Protein AF-A0A7C2V4A5-F1 (afdb_monomer_lite)

Sequence (110 aa):
MSVPMNAADAIKLSIKILQDISNDIHVPKNIRRAVLDAIEYLQDTSVSPGVRAANALSILDEISQDPNMPTRTRVQFWNVASMLEKVKDRCLLFFYVNGGVFLSRRQVVK

Secondary structure (DSSP, 8-state):
------HHHHHHHHHHHHHHHHH-TTS-HHHHHHHHHHHHHHH-TTS-HHHHHHHHHHHHHHHHT-TT--HHHHHHHHHHHHHHHHHHHHHHHHHHHTT-----S--S--

pLDDT: mean 78.91, std 18.64, range [28.72, 94.19]

Radius of gyration: 14.52 Å; chains: 1; bounding box: 32×33×40 Å

Structure (mmCIF, N/CA/C/O backbone):
data_AF-A0A7C2V4A5-F1
#
_entry.id   AF-A0A7C2V4A5-F1
#
loop_
_atom_site.group_PDB
_atom_site.id
_atom_site.type_symbol
_atom_site.label_atom_id
_atom_site.label_alt_id
_atom_site.label_comp_id
_atom_site.label_asym_id
_atom_site.label_entity_id
_atom_site.label_seq_id
_atom_site.pdbx_PDB_ins_code
_atom_site.Cartn_x
_atom_site.Cartn_y
_atom_site.Cartn_z
_atom_site.occupancy
_atom_site.B_iso_or_equiv
_atom_site.auth_seq_id
_atom_site.auth_comp_id
_atom_site.auth_asym_id
_atom_site.auth_atom_id
_atom_site.pdbx_PDB_model_num
ATOM 1 N N . MET A 1 1 ? 9.576 15.785 18.276 1.00 38.03 1 MET A N 1
ATOM 2 C CA . MET A 1 1 ? 8.155 15.748 18.679 1.00 38.03 1 MET A CA 1
ATOM 3 C C . MET A 1 1 ? 7.532 14.470 18.116 1.00 38.03 1 MET A C 1
ATOM 5 O O . MET A 1 1 ? 7.089 14.463 16.977 1.00 38.03 1 MET A O 1
ATOM 9 N N . SER A 1 2 ? 7.586 13.349 18.838 1.00 40.31 2 SER A N 1
ATOM 10 C CA . SER A 1 2 ? 6.892 12.119 18.430 1.00 40.31 2 SER A CA 1
ATOM 11 C C . SER A 1 2 ? 5.422 12.260 18.810 1.00 40.31 2 SER A C 1
ATOM 13 O O . SER A 1 2 ? 5.025 11.912 19.920 1.00 40.31 2 SER A O 1
ATOM 15 N N . VAL A 1 3 ? 4.627 12.856 17.921 1.00 54.59 3 VAL A N 1
ATOM 16 C CA . VAL A 1 3 ? 3.171 12.859 18.087 1.00 54.59 3 VAL A CA 1
ATOM 17 C C . VAL A 1 3 ? 2.726 11.393 18.086 1.00 54.59 3 VAL A C 1
ATOM 19 O O . VAL A 1 3 ? 3.112 10.664 17.165 1.00 54.59 3 VAL A O 1
ATOM 22 N N . PRO A 1 4 ? 1.973 10.916 19.094 1.00 55.03 4 PRO A N 1
ATOM 23 C CA . PRO A 1 4 ? 1.422 9.572 19.050 1.00 55.03 4 PRO A CA 1
ATOM 24 C C . PRO A 1 4 ? 0.482 9.508 17.846 1.00 55.03 4 PRO A C 1
ATOM 26 O O . PRO A 1 4 ? -0.591 10.104 17.854 1.00 55.03 4 PRO A O 1
ATOM 29 N N . MET A 1 5 ? 0.916 8.841 16.774 1.00 59.34 5 MET A N 1
ATOM 30 C CA . MET A 1 5 ? 0.103 8.702 15.570 1.00 59.34 5 MET A CA 1
ATOM 31 C C . MET A 1 5 ? -1.150 7.918 15.932 1.00 59.34 5 MET A C 1
ATOM 33 O O . MET A 1 5 ? -1.095 6.709 16.213 1.00 59.34 5 MET A O 1
ATOM 37 N N . ASN A 1 6 ? -2.272 8.628 15.930 1.00 76.12 6 ASN A N 1
ATOM 38 C CA . ASN A 1 6 ? -3.575 8.032 16.104 1.00 76.12 6 ASN A CA 1
ATOM 39 C C . ASN A 1 6 ? -3.867 7.125 14.898 1.00 76.12 6 ASN A C 1
ATOM 41 O O . ASN A 1 6 ? -3.337 7.342 13.805 1.00 76.12 6 ASN A O 1
ATOM 45 N N . ALA A 1 7 ? -4.682 6.085 15.077 1.00 77.38 7 ALA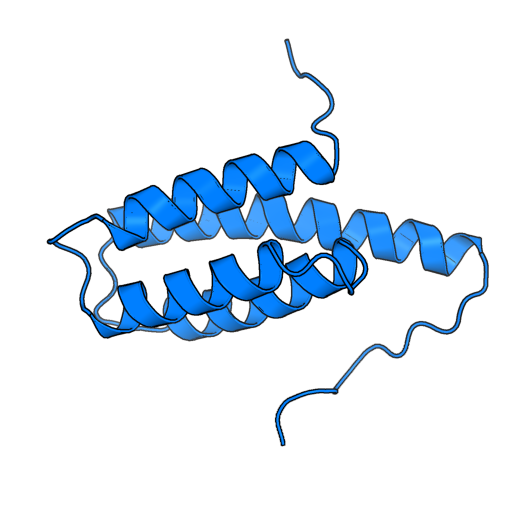 A N 1
ATOM 46 C CA . ALA A 1 7 ? -4.911 5.094 14.018 1.00 77.38 7 ALA A CA 1
ATOM 47 C C . ALA A 1 7 ? -5.439 5.733 12.717 1.00 77.38 7 ALA A C 1
ATOM 49 O O . ALA A 1 7 ? -4.985 5.396 11.626 1.00 77.38 7 ALA A O 1
ATOM 50 N N . ALA A 1 8 ? -6.334 6.716 12.845 1.00 83.38 8 ALA A N 1
ATOM 51 C CA . ALA A 1 8 ? -6.879 7.464 11.716 1.00 83.38 8 ALA A CA 1
ATOM 52 C C . ALA A 1 8 ? -5.818 8.300 10.979 1.00 83.38 8 ALA A C 1
ATOM 54 O O . ALA A 1 8 ? -5.853 8.398 9.754 1.00 83.38 8 ALA A O 1
ATOM 55 N N . ASP A 1 9 ? -4.863 8.884 11.703 1.00 88.38 9 ASP A N 1
ATOM 56 C CA . ASP A 1 9 ? -3.811 9.709 11.102 1.00 88.38 9 ASP A CA 1
ATOM 57 C C . ASP A 1 9 ? -2.788 8.847 10.366 1.00 88.38 9 ASP A C 1
ATOM 59 O O . ASP A 1 9 ? -2.347 9.209 9.276 1.00 88.38 9 ASP A O 1
ATOM 63 N N . ALA A 1 10 ? -2.472 7.669 10.914 1.00 87.25 10 ALA A N 1
ATOM 64 C CA . ALA A 1 10 ? -1.641 6.682 10.235 1.00 87.25 10 ALA A CA 1
ATOM 65 C C . ALA A 1 10 ? -2.271 6.242 8.904 1.00 87.25 10 ALA A C 1
ATOM 67 O O . ALA A 1 10 ? -1.592 6.288 7.884 1.00 87.25 10 ALA A O 1
ATOM 68 N N . ILE A 1 11 ? -3.572 5.923 8.887 1.00 90.00 11 ILE A N 1
ATOM 69 C CA . ILE A 1 11 ? -4.289 5.553 7.654 1.00 90.00 11 ILE A CA 1
ATOM 70 C C . ILE A 1 11 ? -4.256 6.695 6.630 1.00 90.00 11 ILE A C 1
ATOM 72 O O . ILE A 1 11 ? -3.933 6.468 5.467 1.00 90.00 11 ILE A O 1
ATOM 76 N N . LYS A 1 12 ? -4.541 7.935 7.046 1.00 91.25 12 LYS A N 1
ATOM 77 C CA . LYS A 1 12 ? -4.507 9.099 6.142 1.00 91.25 12 LYS A CA 1
ATOM 78 C C . LYS A 1 12 ? -3.128 9.304 5.517 1.00 91.25 12 LYS A C 1
ATOM 80 O O . LYS A 1 12 ? -3.034 9.630 4.338 1.00 91.25 12 LYS A O 1
ATOM 85 N N . LEU A 1 13 ? -2.063 9.136 6.298 1.00 91.94 13 LEU A N 1
ATOM 86 C CA . LEU A 1 13 ? -0.694 9.262 5.803 1.00 91.94 13 LEU A CA 1
ATOM 87 C C . LEU A 1 13 ? -0.330 8.119 4.853 1.00 91.94 13 LEU A C 1
ATOM 89 O O . LEU A 1 13 ? 0.242 8.384 3.800 1.00 91.94 13 LEU A O 1
ATOM 93 N N . SER A 1 14 ? -0.727 6.886 5.172 1.00 92.44 14 SER A N 1
ATOM 94 C CA . SER A 1 14 ? -0.579 5.740 4.271 1.00 92.44 14 SER A CA 1
ATOM 95 C C . SER A 1 14 ? -1.272 5.988 2.930 1.00 92.44 14 SER A C 1
ATOM 97 O O . SER A 1 14 ? -0.650 5.792 1.892 1.00 92.44 14 SER A O 1
ATOM 99 N N . ILE A 1 15 ? -2.509 6.502 2.932 1.00 93.69 15 ILE A N 1
ATOM 100 C CA . ILE A 1 15 ? -3.240 6.848 1.702 1.00 93.69 15 ILE A CA 1
ATOM 101 C C . ILE A 1 15 ? -2.467 7.879 0.873 1.00 93.69 15 ILE A C 1
ATOM 103 O O . ILE A 1 15 ? -2.333 7.691 -0.330 1.00 93.69 15 ILE A O 1
ATOM 107 N N . LYS A 1 16 ? -1.919 8.933 1.491 1.00 93.88 16 LYS A N 1
ATOM 108 C CA . LYS A 1 16 ? -1.130 9.944 0.763 1.00 93.88 16 LYS A CA 1
ATOM 109 C C . LYS A 1 16 ? 0.101 9.339 0.086 1.00 93.88 16 LYS A C 1
ATOM 111 O O . LYS A 1 16 ? 0.328 9.587 -1.090 1.00 93.88 16 LYS A O 1
ATOM 116 N N . ILE A 1 17 ? 0.853 8.501 0.801 1.00 92.94 17 ILE A N 1
ATOM 117 C CA . ILE A 1 17 ? 2.045 7.843 0.241 1.00 92.94 17 ILE A CA 1
ATOM 118 C C . ILE A 1 17 ? 1.652 6.918 -0.921 1.00 92.94 17 ILE A C 1
ATOM 120 O O . ILE A 1 17 ? 2.306 6.909 -1.960 1.00 92.94 17 ILE A O 1
ATOM 124 N N . LEU A 1 18 ? 0.567 6.155 -0.770 1.00 92.81 18 LEU A N 1
ATOM 125 C CA . LEU A 1 18 ? 0.048 5.285 -1.827 1.00 92.81 18 LEU A CA 1
ATOM 126 C C . LEU A 1 18 ? -0.441 6.090 -3.045 1.00 92.81 18 LEU A C 1
ATOM 128 O O . LEU A 1 18 ? -0.194 5.697 -4.183 1.00 92.81 18 LEU A O 1
ATOM 132 N N . GLN A 1 19 ? -1.067 7.249 -2.834 1.00 94.19 19 GLN A N 1
ATOM 133 C CA . GLN A 1 19 ? -1.463 8.154 -3.916 1.00 94.19 19 GLN A CA 1
ATOM 134 C C . GLN A 1 19 ? -0.247 8.667 -4.694 1.00 94.19 19 GLN A C 1
ATOM 136 O O . GLN A 1 19 ? -0.269 8.649 -5.925 1.00 94.19 19 GLN A O 1
ATOM 141 N N . ASP A 1 20 ? 0.836 9.036 -4.008 1.00 92.69 20 ASP A N 1
ATOM 142 C CA . ASP A 1 20 ? 2.080 9.458 -4.662 1.00 92.69 20 ASP A CA 1
ATOM 143 C C . ASP A 1 20 ? 2.653 8.345 -5.556 1.00 92.69 20 ASP A C 1
ATOM 145 O O . ASP A 1 20 ? 3.072 8.608 -6.683 1.00 92.69 20 ASP A O 1
ATOM 149 N N . ILE A 1 21 ? 2.597 7.087 -5.102 1.00 91.31 21 ILE A N 1
ATOM 150 C CA . ILE A 1 21 ? 3.010 5.914 -5.893 1.00 91.31 21 ILE A CA 1
ATOM 151 C C . ILE A 1 21 ? 2.106 5.714 -7.111 1.00 91.31 21 ILE A C 1
ATOM 153 O O . ILE A 1 21 ? 2.591 5.397 -8.197 1.00 91.31 21 ILE A O 1
ATOM 157 N N . SER A 1 22 ? 0.794 5.895 -6.949 1.00 91.75 22 SER A N 1
ATOM 158 C CA . SER A 1 22 ? -0.172 5.731 -8.040 1.00 91.75 22 SER A CA 1
ATOM 159 C C . SER A 1 22 ? 0.026 6.758 -9.165 1.00 91.75 22 SER A C 1
ATOM 161 O O . SER A 1 22 ? -0.217 6.453 -10.335 1.00 91.75 22 SER A O 1
ATOM 163 N N . ASN A 1 23 ? 0.533 7.946 -8.822 1.00 92.12 23 ASN A N 1
ATOM 164 C CA . ASN A 1 23 ? 0.793 9.040 -9.754 1.00 92.12 23 ASN A CA 1
ATOM 165 C C . ASN A 1 23 ? 2.162 8.939 -10.447 1.00 92.12 23 ASN A C 1
ATOM 167 O O . ASN A 1 23 ? 2.395 9.621 -11.445 1.00 92.12 23 ASN A O 1
ATOM 171 N N . ASP A 1 24 ? 3.069 8.096 -9.949 1.00 90.12 24 ASP A N 1
ATOM 172 C CA . ASP A 1 24 ? 4.413 7.954 -10.504 1.00 90.12 24 ASP A CA 1
ATOM 173 C C . ASP A 1 24 ? 4.380 7.199 -11.849 1.00 90.12 24 ASP A C 1
ATOM 175 O O . ASP A 1 24 ? 3.958 6.042 -11.949 1.00 90.12 24 ASP A O 1
ATOM 179 N N . ILE A 1 25 ? 4.840 7.863 -12.915 1.00 89.44 25 ILE A N 1
ATOM 180 C CA . ILE A 1 25 ? 4.868 7.314 -14.278 1.00 89.44 25 ILE A CA 1
ATOM 181 C C . ILE A 1 25 ? 5.878 6.173 -14.442 1.00 89.44 25 ILE A C 1
ATOM 183 O O . ILE A 1 25 ? 5.724 5.354 -15.348 1.00 89.44 25 ILE A O 1
ATOM 187 N N . HIS A 1 26 ? 6.892 6.103 -13.574 1.00 89.06 26 HIS A N 1
ATOM 188 C CA . HIS A 1 26 ? 7.923 5.066 -13.614 1.00 89.06 26 HIS A CA 1
ATOM 189 C C . HIS A 1 26 ? 7.457 3.752 -12.979 1.00 89.06 26 HIS A C 1
ATOM 191 O O . HIS A 1 26 ? 8.142 2.734 -13.088 1.00 89.06 26 HIS A O 1
ATOM 197 N N . VAL A 1 27 ? 6.287 3.750 -12.333 1.00 89.31 27 VAL A N 1
ATOM 198 C CA . VAL A 1 27 ? 5.706 2.557 -11.723 1.00 89.31 27 VAL A CA 1
ATOM 199 C C . VAL A 1 27 ? 4.838 1.817 -12.755 1.00 89.31 27 VAL A C 1
ATOM 201 O O . VAL A 1 27 ? 3.941 2.409 -13.377 1.00 89.31 27 VAL A O 1
ATOM 204 N N . PRO A 1 28 ? 5.056 0.504 -12.961 1.00 91.50 28 PRO A N 1
ATOM 205 C CA . PRO A 1 28 ? 4.277 -0.273 -13.916 1.00 91.50 28 PRO A CA 1
ATOM 206 C C . PRO A 1 28 ? 2.788 -0.285 -13.548 1.00 91.50 28 PRO A C 1
ATOM 208 O O . PRO A 1 28 ? 2.398 -0.216 -12.381 1.00 91.50 28 PRO A O 1
ATOM 211 N N . LYS A 1 29 ? 1.932 -0.390 -14.570 1.00 90.06 29 LYS A N 1
ATO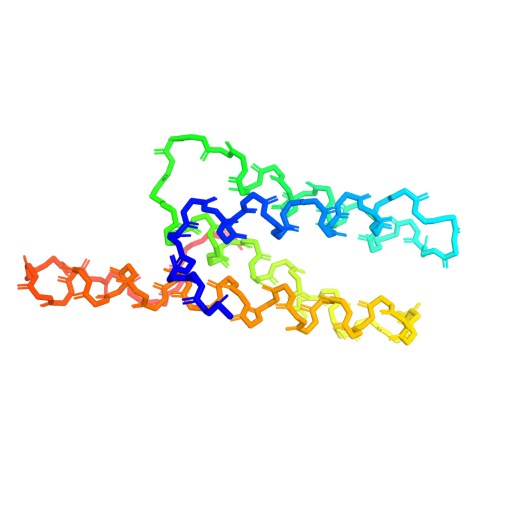M 212 C CA . LYS A 1 29 ? 0.470 -0.272 -14.434 1.00 90.06 29 LYS A CA 1
ATOM 213 C C . LYS A 1 29 ? -0.134 -1.284 -13.450 1.00 90.06 29 LYS A C 1
ATOM 215 O O . LYS A 1 29 ? -1.121 -0.961 -12.799 1.00 90.06 29 LYS A O 1
ATOM 220 N N . ASN A 1 30 ? 0.459 -2.472 -13.337 1.00 90.38 30 ASN A N 1
ATOM 221 C CA . ASN A 1 30 ? -0.003 -3.525 -12.429 1.00 90.38 30 ASN A CA 1
ATOM 222 C C . ASN A 1 30 ? 0.075 -3.067 -10.967 1.00 90.38 30 ASN A C 1
ATOM 224 O O . ASN A 1 30 ? -0.926 -3.112 -10.261 1.00 90.38 30 ASN A O 1
ATOM 228 N N . ILE A 1 31 ? 1.226 -2.516 -10.568 1.00 91.12 31 ILE A N 1
ATOM 229 C CA . ILE A 1 31 ? 1.449 -1.995 -9.215 1.00 91.12 31 ILE A CA 1
ATOM 230 C C . ILE A 1 31 ? 0.525 -0.803 -8.955 1.00 91.12 31 ILE A C 1
ATOM 232 O O . ILE A 1 31 ? -0.125 -0.746 -7.918 1.00 91.12 31 ILE A O 1
ATOM 236 N N . ARG A 1 32 ? 0.395 0.125 -9.914 1.00 92.12 32 ARG A N 1
ATOM 237 C CA . ARG A 1 32 ? -0.499 1.286 -9.754 1.00 92.12 32 ARG A CA 1
ATOM 238 C C . ARG A 1 32 ? -1.961 0.892 -9.538 1.00 92.12 32 ARG A C 1
ATOM 240 O O . ARG A 1 32 ? -2.625 1.519 -8.725 1.00 92.12 32 ARG A O 1
ATOM 247 N N . ARG A 1 33 ? -2.454 -0.137 -10.236 1.00 92.62 33 ARG A N 1
ATOM 248 C CA . ARG A 1 33 ? -3.823 -0.651 -10.054 1.00 92.62 33 ARG A CA 1
ATOM 249 C C . ARG A 1 33 ? -4.031 -1.225 -8.657 1.00 92.62 33 ARG A C 1
ATOM 251 O O . ARG A 1 33 ? -4.906 -0.755 -7.952 1.00 92.62 33 ARG A O 1
ATOM 258 N N . ALA A 1 34 ? -3.163 -2.136 -8.232 1.00 91.94 34 ALA A N 1
ATOM 259 C CA . ALA A 1 34 ? -3.252 -2.734 -6.903 1.00 91.94 34 ALA A CA 1
ATOM 260 C C . ALA A 1 34 ? -3.150 -1.694 -5.772 1.00 91.94 34 ALA A C 1
ATOM 262 O O . ALA A 1 34 ? -3.811 -1.806 -4.745 1.00 91.94 34 ALA A O 1
ATOM 263 N N . VAL A 1 35 ? -2.346 -0.644 -5.964 1.00 93.38 35 VAL A N 1
ATOM 264 C CA . VAL A 1 35 ? -2.256 0.474 -5.017 1.00 93.38 35 VAL A CA 1
ATOM 265 C C . VAL A 1 35 ? -3.568 1.255 -4.924 1.00 93.38 35 VAL A C 1
ATOM 267 O O . VAL A 1 35 ? -3.955 1.640 -3.823 1.00 93.38 35 VAL A O 1
ATOM 270 N N . LEU A 1 36 ? -4.256 1.484 -6.045 1.00 93.69 36 LEU A N 1
ATOM 271 C CA . LEU A 1 36 ? -5.578 2.115 -6.041 1.00 93.69 36 LEU A CA 1
ATOM 272 C C . LEU A 1 36 ? -6.601 1.238 -5.315 1.00 93.69 36 LEU A C 1
ATOM 274 O O . LEU A 1 36 ? -7.300 1.748 -4.444 1.00 93.69 36 LEU A O 1
ATOM 278 N N . ASP A 1 37 ? -6.599 -0.069 -5.578 1.00 93.25 37 ASP A N 1
ATOM 279 C CA . ASP A 1 37 ? -7.470 -1.023 -4.884 1.00 93.25 37 ASP A CA 1
ATOM 280 C C . ASP A 1 37 ? -7.214 -0.973 -3.364 1.00 93.25 37 ASP A C 1
ATOM 282 O O . ASP A 1 37 ? -8.140 -0.847 -2.564 1.00 93.25 37 ASP A O 1
ATOM 286 N N . ALA A 1 38 ? -5.944 -0.965 -2.939 1.00 93.06 38 ALA A N 1
ATOM 287 C CA . ALA A 1 38 ? -5.573 -0.827 -1.530 1.00 93.06 38 ALA A CA 1
ATOM 288 C C . ALA A 1 38 ? -6.060 0.499 -0.910 1.00 93.06 38 ALA A C 1
ATOM 290 O O . ALA A 1 38 ? -6.471 0.519 0.253 1.00 93.06 38 ALA A O 1
ATOM 291 N N . ILE A 1 39 ? -6.040 1.606 -1.663 1.00 93.75 39 ILE A N 1
ATOM 292 C CA . ILE A 1 39 ? -6.580 2.896 -1.209 1.00 93.75 39 ILE A CA 1
ATOM 293 C C . ILE A 1 39 ? -8.097 2.809 -0.998 1.00 93.75 39 ILE A C 1
ATOM 295 O O . ILE A 1 39 ? -8.580 3.324 0.012 1.00 93.75 39 ILE A O 1
ATOM 299 N N . GLU A 1 40 ? -8.837 2.146 -1.889 1.00 92.94 40 GLU A N 1
ATOM 300 C CA . GLU A 1 40 ? -10.288 1.962 -1.745 1.00 92.94 40 GLU A CA 1
ATOM 301 C C . GLU A 1 40 ? -10.631 1.209 -0.451 1.00 92.94 40 GLU A C 1
ATOM 303 O O . GLU A 1 40 ? -11.457 1.682 0.335 1.00 92.94 40 GLU A O 1
ATOM 308 N N . TYR A 1 41 ? -9.916 0.119 -0.139 1.00 90.44 41 TYR A N 1
ATOM 309 C CA . TYR A 1 41 ? -10.101 -0.608 1.126 1.00 90.44 41 TYR A CA 1
ATOM 310 C C . TYR A 1 41 ? -9.790 0.237 2.368 1.00 90.44 41 TYR A C 1
ATOM 312 O O . TYR A 1 41 ? -10.429 0.073 3.409 1.00 90.44 41 TYR A O 1
ATOM 320 N N . LEU A 1 42 ? -8.817 1.151 2.290 1.00 89.44 42 LEU A N 1
ATOM 321 C CA . LEU A 1 42 ? -8.497 2.059 3.397 1.00 89.44 42 LEU A CA 1
ATOM 322 C C . LEU A 1 42 ? -9.551 3.163 3.578 1.00 89.44 42 LEU A C 1
ATOM 324 O O . LEU A 1 42 ? -9.757 3.634 4.703 1.00 89.44 42 LEU A O 1
ATOM 328 N N . GLN A 1 43 ? -10.212 3.578 2.495 1.00 90.44 43 GLN A N 1
ATOM 329 C CA . GLN A 1 43 ? -11.236 4.624 2.498 1.00 90.44 43 GLN A CA 1
ATOM 330 C C . GLN A 1 43 ? -12.624 4.119 2.893 1.00 90.44 43 GLN A C 1
ATOM 332 O O . GLN A 1 43 ? -13.428 4.919 3.378 1.00 90.44 43 GLN A O 1
ATOM 337 N N . ASP A 1 44 ? -12.900 2.823 2.742 1.00 88.06 44 ASP A N 1
ATOM 338 C CA . ASP A 1 44 ? -14.198 2.238 3.071 1.00 88.06 44 ASP A CA 1
ATOM 339 C C . ASP A 1 44 ? -14.574 2.501 4.534 1.00 88.06 44 ASP A C 1
ATOM 341 O O . ASP A 1 44 ? -13.966 1.961 5.452 1.00 88.06 44 ASP A O 1
ATOM 345 N N . THR A 1 45 ? -15.587 3.338 4.770 1.00 83.31 45 THR A N 1
ATOM 346 C CA . THR A 1 45 ? -16.005 3.742 6.119 1.00 83.31 45 THR A CA 1
ATOM 347 C C . THR A 1 45 ? -16.859 2.706 6.847 1.00 83.31 45 THR A C 1
ATOM 349 O O . THR A 1 45 ? -17.045 2.846 8.057 1.00 83.31 45 THR A O 1
ATOM 352 N N . SER A 1 46 ? -17.319 1.659 6.158 1.00 84.25 46 SER A N 1
ATOM 353 C CA . SER A 1 46 ? -18.220 0.645 6.714 1.00 84.25 46 SER A CA 1
ATOM 354 C C . SER A 1 46 ? -17.524 -0.334 7.668 1.00 84.25 46 SER A C 1
ATOM 356 O O . SER A 1 46 ? -18.136 -0.826 8.616 1.00 84.25 46 SER A O 1
ATOM 358 N N . VAL A 1 47 ? -16.227 -0.586 7.461 1.00 82.25 47 VAL A N 1
ATOM 359 C CA . VAL A 1 47 ? -15.465 -1.623 8.179 1.00 82.25 47 VAL A CA 1
ATOM 360 C C . VAL A 1 47 ? -14.640 -1.026 9.324 1.00 82.25 47 VAL A C 1
ATOM 362 O O . VAL A 1 47 ? -14.355 0.168 9.335 1.00 82.25 47 VAL A O 1
ATOM 365 N N . SER A 1 48 ? -14.190 -1.815 10.303 1.00 85.19 48 SER A N 1
ATOM 366 C CA . SER A 1 48 ? -13.290 -1.311 11.354 1.00 85.19 48 SER A CA 1
ATOM 367 C C . SER A 1 48 ? -11.902 -0.947 10.787 1.00 85.19 48 SER A C 1
ATOM 369 O O . SER A 1 48 ? -11.435 -1.586 9.841 1.00 85.19 48 SER A O 1
ATOM 371 N N . PRO A 1 49 ? -11.190 0.048 11.354 1.00 84.44 49 PRO A N 1
ATOM 372 C CA . PRO A 1 49 ? -9.894 0.489 10.826 1.00 84.44 49 PRO A CA 1
ATOM 373 C C . PRO A 1 49 ? -8.827 -0.617 10.826 1.00 84.44 49 PRO A C 1
ATOM 375 O O . PRO A 1 49 ? -7.946 -0.614 9.970 1.00 84.44 49 PRO A O 1
ATOM 378 N N . GLY A 1 50 ? -8.914 -1.581 11.751 1.00 84.44 50 GLY A N 1
ATOM 379 C CA . GLY A 1 50 ? -8.012 -2.733 11.783 1.00 84.44 50 GLY A CA 1
ATOM 380 C C . GLY A 1 50 ? -8.231 -3.696 10.616 1.00 84.44 50 GLY A C 1
ATOM 381 O O . GLY A 1 50 ? -7.260 -4.165 10.027 1.00 84.44 50 GLY A O 1
ATOM 382 N N . VAL A 1 51 ? -9.491 -3.947 10.244 1.00 84.94 51 VAL A N 1
ATOM 383 C CA . VAL A 1 51 ? -9.827 -4.816 9.104 1.00 84.94 51 VAL A CA 1
ATOM 384 C C . VAL A 1 51 ? -9.479 -4.132 7.781 1.00 84.94 51 VAL A C 1
ATOM 386 O O . VAL A 1 51 ? -8.876 -4.765 6.921 1.00 84.94 51 VAL A O 1
ATOM 389 N N . ARG A 1 52 ? -9.743 -2.823 7.647 1.00 89.38 52 ARG A N 1
ATOM 390 C CA . ARG A 1 52 ? -9.300 -2.030 6.482 1.00 89.38 52 ARG A CA 1
ATOM 391 C C . ARG A 1 52 ? -7.791 -2.136 6.265 1.00 89.38 52 ARG A C 1
ATOM 393 O O . ARG A 1 52 ? -7.338 -2.405 5.156 1.00 89.38 52 ARG A O 1
ATOM 400 N N . ALA A 1 53 ? -7.018 -1.962 7.341 1.00 89.81 53 ALA A N 1
ATOM 401 C CA . ALA A 1 53 ? -5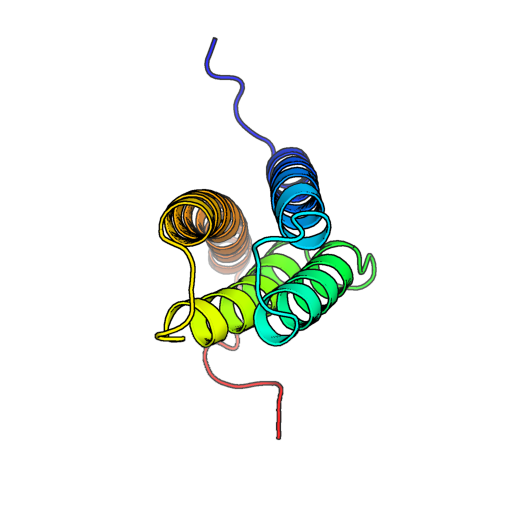.564 -2.075 7.299 1.00 89.81 53 ALA A CA 1
ATOM 402 C C . ALA A 1 53 ? -5.104 -3.489 6.910 1.00 89.81 53 ALA A C 1
ATOM 404 O O . ALA A 1 53 ? -4.166 -3.616 6.132 1.00 89.81 53 ALA A O 1
ATOM 405 N N . ALA A 1 54 ? -5.769 -4.538 7.406 1.00 88.25 54 ALA A N 1
ATOM 406 C CA . ALA A 1 54 ? -5.442 -5.921 7.062 1.00 88.25 54 ALA A CA 1
ATOM 407 C C . ALA A 1 54 ? -5.701 -6.240 5.578 1.00 88.25 54 ALA A C 1
ATOM 409 O O . ALA A 1 54 ? -4.845 -6.841 4.933 1.00 88.25 54 ALA A O 1
ATOM 410 N N . ASN A 1 55 ? -6.835 -5.795 5.028 1.00 89.25 55 ASN A N 1
ATOM 411 C CA . ASN A 1 55 ? -7.166 -5.992 3.613 1.00 89.25 55 ASN A CA 1
ATOM 412 C C . ASN A 1 55 ? -6.164 -5.273 2.701 1.00 89.25 55 ASN A C 1
ATOM 414 O O . ASN A 1 55 ? -5.635 -5.870 1.766 1.00 89.25 55 ASN A O 1
ATOM 418 N N . ALA A 1 56 ? -5.848 -4.013 3.017 1.00 91.50 56 ALA A N 1
ATOM 419 C CA . ALA A 1 56 ? -4.851 -3.251 2.276 1.00 91.50 56 ALA A CA 1
ATOM 420 C C . ALA A 1 56 ? -3.458 -3.895 2.358 1.00 91.50 56 ALA A C 1
ATOM 422 O O . ALA A 1 56 ? -2.778 -3.993 1.342 1.00 91.50 56 ALA A O 1
ATOM 423 N N . LEU A 1 57 ? -3.044 -4.377 3.537 1.00 91.38 57 LEU A N 1
ATOM 424 C CA . LEU A 1 57 ? -1.749 -5.039 3.717 1.00 91.38 57 LEU A CA 1
ATOM 425 C C . LEU A 1 57 ? -1.630 -6.303 2.854 1.00 91.38 57 LEU A C 1
ATOM 427 O O . LEU A 1 57 ? -0.605 -6.486 2.211 1.00 91.38 57 LEU A O 1
ATOM 431 N N . SER A 1 58 ? -2.695 -7.107 2.759 1.00 90.19 58 SER A N 1
ATOM 432 C CA . SER A 1 58 ? -2.712 -8.307 1.908 1.00 90.19 58 SER A CA 1
ATOM 433 C C . SER A 1 58 ? -2.400 -7.982 0.443 1.00 90.19 58 SER A C 1
ATOM 435 O O . SER A 1 58 ? -1.591 -8.660 -0.182 1.00 90.19 58 SER A O 1
ATOM 437 N N . ILE A 1 59 ? -2.995 -6.915 -0.097 1.00 90.56 59 ILE A N 1
ATOM 438 C CA . ILE A 1 59 ? -2.765 -6.479 -1.484 1.00 90.56 59 ILE A CA 1
ATOM 439 C C . ILE A 1 59 ? -1.342 -5.943 -1.659 1.00 90.56 59 ILE A C 1
ATOM 441 O O . ILE A 1 59 ? -0.683 -6.221 -2.662 1.00 90.56 59 ILE A O 1
ATOM 445 N N . LEU A 1 60 ? -0.853 -5.178 -0.678 1.00 89.75 60 LEU A N 1
ATOM 446 C CA . LEU A 1 60 ? 0.506 -4.636 -0.694 1.00 89.75 60 LEU A CA 1
ATOM 447 C C . LEU A 1 60 ? 1.574 -5.741 -0.606 1.00 89.75 60 LEU A C 1
ATOM 449 O O . LEU A 1 60 ? 2.629 -5.622 -1.232 1.00 89.75 60 LEU A O 1
ATOM 453 N N . ASP A 1 61 ? 1.300 -6.823 0.118 1.00 89.31 61 ASP A N 1
ATOM 454 C CA . ASP A 1 61 ? 2.198 -7.973 0.218 1.00 89.31 61 ASP A CA 1
ATOM 455 C C . ASP A 1 61 ? 2.277 -8.739 -1.102 1.00 89.31 61 ASP A C 1
ATOM 457 O O . ASP A 1 61 ? 3.379 -9.087 -1.532 1.00 89.31 61 ASP A O 1
ATOM 461 N N . GLU A 1 62 ? 1.147 -8.939 -1.785 1.00 88.00 62 GLU A N 1
ATOM 462 C CA . GLU A 1 62 ? 1.101 -9.586 -3.101 1.00 88.00 62 GLU A CA 1
ATOM 463 C C . GLU A 1 62 ? 1.960 -8.839 -4.130 1.00 88.00 62 GLU A C 1
ATOM 465 O O . GLU A 1 62 ? 2.806 -9.446 -4.787 1.00 88.00 62 GLU A O 1
ATOM 470 N N . ILE A 1 63 ? 1.836 -7.510 -4.213 1.00 89.25 63 ILE A N 1
ATOM 471 C CA . ILE A 1 63 ? 2.653 -6.705 -5.138 1.00 89.25 63 ILE A CA 1
ATOM 472 C C . ILE A 1 63 ? 4.114 -6.583 -4.708 1.00 89.25 63 ILE A C 1
ATOM 474 O O . ILE A 1 63 ? 4.981 -6.332 -5.542 1.00 89.25 63 ILE A O 1
ATOM 478 N N . SER A 1 64 ? 4.432 -6.749 -3.420 1.00 86.19 64 SER A N 1
ATOM 479 C CA . SER A 1 64 ? 5.823 -6.710 -2.940 1.00 86.19 64 SER A CA 1
ATOM 480 C C . SER A 1 64 ? 6.686 -7.836 -3.526 1.00 86.19 64 SER A C 1
ATOM 482 O O . SER A 1 64 ? 7.912 -7.687 -3.639 1.00 86.19 64 SER A O 1
ATOM 484 N N . GLN A 1 65 ? 6.035 -8.930 -3.937 1.00 86.44 65 GLN A N 1
ATOM 485 C CA . GLN A 1 65 ? 6.650 -10.094 -4.569 1.00 86.44 65 GLN A CA 1
ATOM 486 C C . GLN A 1 65 ? 6.942 -9.874 -6.059 1.00 86.44 65 GLN A C 1
ATOM 488 O O . GLN A 1 65 ? 7.660 -10.676 -6.659 1.00 86.44 65 GLN A O 1
ATOM 493 N N . ASP A 1 66 ? 6.434 -8.796 -6.669 1.00 87.94 66 ASP A N 1
ATOM 494 C CA . ASP A 1 66 ? 6.665 -8.542 -8.087 1.00 87.94 66 ASP A CA 1
ATOM 495 C C . ASP A 1 66 ? 8.153 -8.249 -8.368 1.00 87.94 66 ASP A C 1
ATOM 497 O O . ASP A 1 66 ? 8.743 -7.330 -7.776 1.00 87.94 66 ASP A O 1
ATOM 501 N N . PRO A 1 67 ? 8.774 -8.951 -9.337 1.00 84.56 67 PRO A N 1
ATOM 502 C CA . PRO A 1 67 ? 10.158 -8.692 -9.729 1.00 84.56 67 PRO A CA 1
ATOM 503 C C . PRO A 1 67 ? 10.315 -7.352 -10.466 1.00 84.56 67 PRO A C 1
ATOM 505 O O . PRO A 1 67 ? 11.391 -6.763 -10.453 1.00 84.56 67 PRO A O 1
ATOM 508 N N . ASN A 1 68 ? 9.235 -6.834 -11.064 1.00 86.81 68 ASN A N 1
ATOM 509 C CA . ASN A 1 68 ? 9.219 -5.582 -11.834 1.00 86.81 68 ASN A CA 1
ATOM 510 C C . ASN A 1 68 ? 9.079 -4.317 -10.961 1.00 86.81 68 ASN A C 1
ATOM 512 O O . ASN A 1 68 ? 8.898 -3.215 -11.480 1.00 86.81 68 ASN A O 1
ATOM 516 N N . MET A 1 69 ? 9.120 -4.461 -9.636 1.00 84.50 69 MET A N 1
ATOM 517 C CA . MET A 1 69 ? 8.978 -3.367 -8.679 1.00 84.50 69 MET A CA 1
ATOM 518 C C . MET A 1 69 ? 10.214 -2.451 -8.637 1.00 84.50 69 MET A C 1
ATOM 520 O O . MET A 1 69 ? 11.305 -2.927 -8.307 1.00 84.50 69 MET A O 1
ATOM 524 N N . PRO A 1 70 ? 10.056 -1.125 -8.828 1.00 88.94 70 PRO A N 1
ATOM 525 C CA . PRO A 1 70 ? 11.143 -0.173 -8.617 1.00 88.94 70 PRO A CA 1
ATOM 526 C C . PRO A 1 70 ? 11.604 -0.132 -7.152 1.00 88.94 70 PRO A C 1
ATOM 528 O O . PRO A 1 70 ? 10.790 -0.133 -6.225 1.00 88.94 70 PRO A O 1
ATOM 531 N N . THR A 1 71 ? 12.914 -0.001 -6.927 1.00 88.56 71 THR A N 1
ATOM 532 C CA . THR A 1 71 ? 13.514 0.042 -5.578 1.00 88.56 71 THR A CA 1
ATOM 533 C C . THR A 1 71 ? 12.938 1.161 -4.711 1.00 88.56 71 THR A C 1
ATOM 535 O O . THR A 1 71 ? 12.654 0.950 -3.533 1.00 88.56 71 THR A O 1
ATOM 538 N N . ARG A 1 72 ? 12.711 2.347 -5.293 1.00 88.75 72 ARG A N 1
ATOM 539 C CA . ARG A 1 72 ? 12.121 3.496 -4.585 1.00 88.75 72 ARG A CA 1
ATOM 540 C C . ARG A 1 72 ? 10.728 3.164 -4.041 1.00 88.75 72 ARG A C 1
ATOM 542 O O . ARG A 1 72 ? 10.442 3.443 -2.880 1.00 88.75 72 ARG A O 1
ATOM 549 N N . THR A 1 73 ? 9.892 2.534 -4.863 1.00 90.38 73 THR A N 1
ATOM 550 C CA . THR A 1 73 ? 8.527 2.129 -4.507 1.00 90.38 73 THR A CA 1
ATOM 551 C C . THR A 1 73 ? 8.529 1.046 -3.433 1.00 90.38 73 THR A C 1
ATOM 553 O O . THR A 1 73 ? 7.749 1.126 -2.488 1.00 90.38 73 THR A O 1
ATOM 556 N N . ARG A 1 74 ? 9.466 0.089 -3.507 1.00 88.94 74 ARG A N 1
ATOM 557 C CA . ARG A 1 74 ? 9.638 -0.961 -2.491 1.00 88.94 74 ARG A CA 1
ATOM 558 C C . ARG A 1 74 ? 9.816 -0.370 -1.094 1.00 88.94 74 ARG A C 1
ATOM 560 O O . ARG A 1 74 ? 9.115 -0.764 -0.170 1.00 88.94 74 ARG A O 1
ATOM 567 N N . VAL A 1 75 ? 10.713 0.606 -0.941 1.00 90.56 75 VAL A N 1
ATOM 568 C CA . VAL A 1 75 ? 10.970 1.255 0.359 1.00 90.56 75 VAL A CA 1
ATOM 569 C C . VAL A 1 75 ? 9.726 1.984 0.879 1.00 90.56 75 VAL A C 1
ATOM 571 O O . VAL A 1 75 ? 9.434 1.939 2.073 1.00 90.56 75 VAL A O 1
A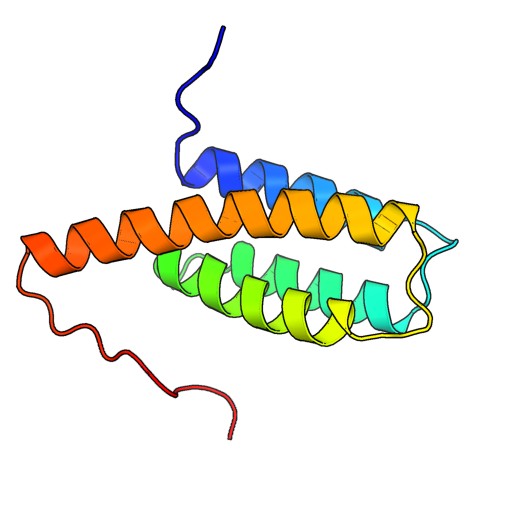TOM 574 N N . GLN A 1 76 ? 8.960 2.623 -0.007 1.00 90.44 76 GLN A N 1
ATOM 575 C CA . GLN A 1 76 ? 7.718 3.297 0.377 1.00 90.44 76 GLN A CA 1
ATOM 576 C C . GLN A 1 76 ? 6.648 2.302 0.838 1.00 90.44 76 GLN A C 1
ATOM 578 O O . GLN A 1 76 ? 5.998 2.552 1.851 1.00 90.44 76 GLN A O 1
ATOM 583 N N . PHE A 1 77 ? 6.513 1.153 0.170 1.00 91.12 77 PHE A N 1
ATOM 584 C CA . PHE A 1 77 ? 5.616 0.091 0.624 1.00 91.12 77 PHE A CA 1
ATOM 585 C C . PHE A 1 77 ? 6.020 -0.480 1.971 1.00 91.12 77 PHE A C 1
ATOM 587 O O . PHE A 1 77 ? 5.155 -0.614 2.825 1.00 91.12 77 PHE A O 1
ATOM 594 N N . TRP A 1 78 ? 7.309 -0.724 2.210 1.00 89.94 78 TRP A N 1
ATOM 595 C CA . TRP A 1 78 ? 7.786 -1.144 3.529 1.00 89.94 78 TRP A CA 1
ATOM 596 C C . TRP A 1 78 ? 7.387 -0.155 4.629 1.00 89.94 78 TRP A C 1
ATOM 598 O O . TRP A 1 78 ? 6.898 -0.560 5.684 1.00 89.94 78 TRP A O 1
ATOM 608 N N . ASN A 1 79 ? 7.527 1.148 4.367 1.00 90.25 79 ASN A N 1
ATOM 609 C CA . ASN A 1 79 ? 7.107 2.182 5.309 1.00 90.25 79 ASN A CA 1
ATOM 610 C C . ASN A 1 79 ? 5.586 2.147 5.558 1.00 90.25 79 ASN A C 1
ATOM 612 O O . ASN A 1 79 ? 5.144 2.142 6.706 1.00 90.25 79 ASN A O 1
ATOM 616 N N . VAL A 1 80 ? 4.780 2.065 4.493 1.00 91.75 80 VAL A N 1
ATOM 617 C CA . VAL A 1 80 ? 3.313 1.985 4.595 1.00 91.75 80 VAL A CA 1
ATOM 618 C C . VAL A 1 80 ? 2.867 0.713 5.320 1.00 91.75 80 VAL A C 1
ATOM 620 O O . VAL A 1 80 ? 2.031 0.803 6.218 1.00 91.75 80 VAL A O 1
ATOM 623 N N . ALA A 1 81 ? 3.445 -0.442 4.994 1.00 89.75 81 ALA A N 1
ATOM 624 C CA . ALA A 1 81 ? 3.166 -1.725 5.633 1.00 89.75 81 ALA A CA 1
ATOM 625 C C . ALA A 1 81 ? 3.431 -1.653 7.142 1.00 89.75 81 ALA A C 1
ATOM 627 O O . ALA A 1 81 ? 2.530 -1.910 7.937 1.00 89.75 81 ALA A O 1
ATOM 628 N N . SER A 1 82 ? 4.601 -1.145 7.548 1.00 88.19 82 SER A N 1
ATOM 629 C CA . SER A 1 82 ? 4.943 -0.938 8.964 1.00 88.19 82 SER A CA 1
ATOM 630 C C . SER A 1 82 ? 3.984 0.015 9.694 1.00 88.19 82 SER A C 1
ATOM 632 O O . SER A 1 82 ? 3.772 -0.103 10.903 1.00 88.19 82 SER A O 1
ATOM 634 N N . MET A 1 83 ? 3.409 0.999 8.996 1.00 88.81 83 MET A N 1
ATOM 635 C CA . MET A 1 83 ? 2.399 1.897 9.567 1.00 88.81 83 MET A CA 1
ATOM 636 C C . MET A 1 83 ? 1.040 1.207 9.725 1.00 88.81 83 MET A C 1
ATOM 638 O O . MET A 1 83 ? 0.393 1.374 10.761 1.00 88.81 83 MET A O 1
ATOM 642 N N . LEU A 1 84 ? 0.619 0.431 8.724 1.00 88.25 84 LEU A N 1
ATOM 643 C CA . LEU A 1 84 ? -0.654 -0.292 8.719 1.00 88.25 84 LEU A CA 1
ATOM 644 C C . LEU A 1 84 ? -0.656 -1.471 9.701 1.00 88.25 84 LEU A C 1
ATOM 646 O O . LEU A 1 84 ? -1.657 -1.672 10.388 1.00 88.25 84 LEU A O 1
ATOM 650 N N . GLU A 1 85 ? 0.462 -2.180 9.866 1.00 85.88 85 GLU A N 1
ATOM 651 C CA . GLU A 1 85 ? 0.624 -3.230 10.881 1.00 85.88 85 GLU A CA 1
ATOM 652 C C . GLU A 1 85 ? 0.360 -2.693 12.290 1.00 85.88 85 GLU A C 1
ATOM 654 O O . GLU A 1 85 ? -0.471 -3.232 13.018 1.00 85.88 85 GLU A O 1
ATOM 659 N N . LYS A 1 86 ? 0.938 -1.536 12.637 1.00 84.56 86 LYS A N 1
ATOM 660 C CA . LYS A 1 86 ? 0.683 -0.872 13.928 1.00 84.56 86 LYS A CA 1
ATOM 661 C C . LYS A 1 86 ? -0.790 -0.517 14.134 1.00 84.56 86 LYS A C 1
ATOM 663 O O . LYS A 1 86 ? -1.241 -0.405 15.274 1.00 84.56 86 LYS A O 1
ATOM 668 N N . VAL A 1 87 ? -1.548 -0.259 13.067 1.00 84.75 87 VAL A N 1
ATOM 669 C CA . VAL A 1 87 ? -2.995 0.006 13.147 1.00 84.75 87 VAL A CA 1
ATOM 670 C C . VAL A 1 87 ? -3.772 -1.298 13.333 1.00 84.75 87 VAL A C 1
ATOM 672 O O . VAL A 1 87 ? -4.622 -1.368 14.223 1.00 84.75 87 VAL A O 1
ATOM 675 N N . LYS A 1 88 ? -3.439 -2.334 12.555 1.00 80.50 88 LYS A N 1
ATOM 676 C CA . LYS A 1 88 ? -4.010 -3.681 12.671 1.00 80.50 88 LYS A CA 1
ATOM 677 C C . LYS A 1 88 ? -3.820 -4.249 14.080 1.00 80.50 88 LYS A C 1
ATOM 679 O O . LYS A 1 88 ? -4.793 -4.648 14.717 1.00 80.50 88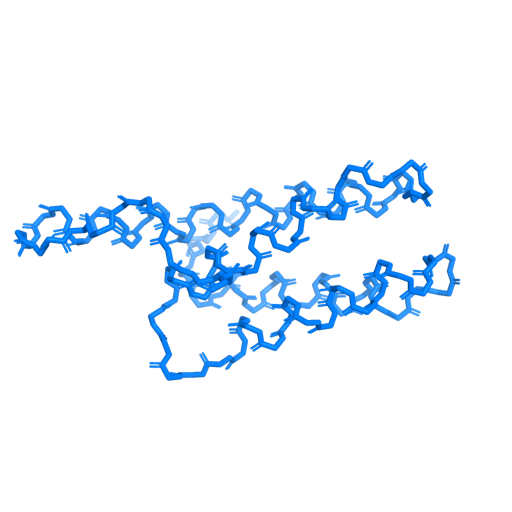 LYS A O 1
ATOM 684 N N . ASP A 1 89 ? -2.594 -4.229 14.595 1.00 71.31 89 ASP A N 1
ATOM 685 C CA . ASP A 1 89 ? -2.242 -4.847 15.879 1.00 71.31 89 ASP A CA 1
ATOM 686 C C . ASP A 1 89 ? -2.839 -4.102 17.077 1.00 71.31 89 ASP A C 1
ATOM 688 O O . ASP A 1 89 ? -3.280 -4.724 18.044 1.00 71.31 89 ASP A O 1
ATOM 692 N N . ARG A 1 90 ? -2.971 -2.771 16.995 1.00 61.03 90 ARG A N 1
ATOM 693 C CA . ARG A 1 90 ? -3.703 -2.004 18.017 1.00 61.03 90 ARG A CA 1
ATOM 694 C C . ARG A 1 90 ? -5.188 -2.361 18.068 1.00 61.03 90 ARG A C 1
ATOM 696 O O . ARG A 1 90 ? -5.776 -2.334 19.145 1.00 61.03 90 ARG A O 1
ATOM 703 N N . CYS A 1 91 ? -5.795 -2.720 16.937 1.00 57.66 91 CYS A N 1
ATOM 704 C CA . CYS A 1 91 ? -7.189 -3.158 16.902 1.00 57.66 91 CYS A CA 1
ATOM 705 C C . CYS A 1 91 ? -7.360 -4.576 17.479 1.00 57.66 91 CYS A C 1
ATOM 707 O O . CYS A 1 91 ? -8.313 -4.820 18.220 1.00 57.66 91 CYS A O 1
ATOM 709 N N . LEU A 1 92 ? -6.399 -5.475 17.232 1.00 54.97 92 LEU A N 1
ATOM 710 C CA . LEU A 1 92 ? -6.349 -6.807 17.852 1.00 54.97 92 LEU A CA 1
ATOM 711 C C . LEU A 1 92 ? -6.270 -6.743 19.377 1.00 54.97 92 LEU A C 1
ATOM 713 O O . LEU A 1 92 ? -6.974 -7.484 20.062 1.00 54.97 92 LEU A O 1
ATOM 717 N N . LEU A 1 93 ? -5.457 -5.827 19.909 1.00 53.44 93 LEU A N 1
ATOM 718 C CA . LEU A 1 93 ? -5.365 -5.606 21.352 1.00 53.44 93 LEU A CA 1
ATOM 719 C C . LEU A 1 93 ? -6.711 -5.186 21.955 1.00 53.44 93 LEU A C 1
ATOM 721 O O . LEU A 1 93 ? -7.065 -5.649 23.035 1.00 53.44 93 LEU A O 1
ATOM 725 N N . PHE A 1 94 ? -7.493 -4.364 21.252 1.00 48.31 94 PHE A N 1
ATOM 726 C CA . PHE A 1 94 ? -8.807 -3.936 21.736 1.00 48.31 94 PHE A CA 1
ATOM 727 C C . PHE A 1 94 ? -9.811 -5.100 21.798 1.00 48.31 94 PHE A C 1
ATOM 729 O O . PHE A 1 94 ? -10.587 -5.192 22.748 1.00 48.31 94 PHE A O 1
ATOM 736 N N . PHE A 1 95 ? -9.772 -6.018 20.827 1.00 46.28 95 PHE A N 1
ATOM 737 C CA . PHE A 1 95 ? -10.633 -7.207 20.806 1.00 46.28 95 PHE A CA 1
ATOM 738 C C . PHE A 1 95 ? -10.239 -8.255 21.856 1.00 46.28 95 PHE A C 1
ATOM 740 O O . PHE A 1 95 ? -11.120 -8.779 22.536 1.00 46.28 95 PHE A O 1
ATOM 747 N N . TYR A 1 96 ? -8.937 -8.517 22.037 1.00 45.47 96 TYR A N 1
ATOM 748 C CA . TYR A 1 96 ? -8.444 -9.468 23.043 1.00 45.47 96 TYR A CA 1
ATOM 749 C C . TYR A 1 96 ? -8.835 -9.052 24.469 1.00 45.47 96 TYR A C 1
ATOM 751 O O . TYR A 1 96 ? -9.225 -9.889 25.277 1.00 45.47 96 TYR A O 1
ATOM 759 N N . VAL A 1 97 ? -8.797 -7.749 24.766 1.00 50.31 97 VAL A N 1
ATOM 760 C CA . VAL A 1 97 ? -9.160 -7.214 26.089 1.00 50.31 97 VAL A CA 1
ATOM 761 C C . VAL A 1 97 ? -10.677 -7.239 26.337 1.00 50.31 97 VAL A C 1
ATOM 763 O O . VAL A 1 97 ? -11.099 -7.358 27.482 1.00 50.31 97 VAL A O 1
ATOM 766 N N . ASN A 1 98 ? -11.507 -7.187 25.290 1.00 49.41 98 ASN A N 1
ATOM 767 C CA . ASN A 1 98 ? -12.973 -7.169 25.409 1.00 49.41 98 ASN A CA 1
ATOM 768 C C . ASN A 1 98 ? -13.641 -8.534 25.146 1.00 49.41 98 ASN A C 1
ATOM 770 O O . ASN A 1 98 ? -14.854 -8.592 24.959 1.00 49.41 98 ASN A O 1
ATOM 774 N N . GLY A 1 99 ? -12.878 -9.634 25.113 1.00 49.00 99 GLY A N 1
ATOM 775 C CA . GLY A 1 99 ? -13.430 -10.991 24.986 1.00 49.00 99 GLY A CA 1
ATOM 776 C C . GLY A 1 99 ? -14.160 -11.273 23.664 1.00 49.00 99 GLY A C 1
ATOM 777 O O . GLY A 1 99 ? -14.911 -12.242 23.570 1.00 49.00 99 GLY A O 1
ATOM 778 N N . GLY A 1 100 ? -13.959 -10.441 22.639 1.00 49.81 100 GLY A N 1
ATOM 779 C CA . GLY A 1 100 ? -14.554 -10.643 21.323 1.00 49.81 100 GLY A CA 1
ATOM 780 C C . GLY A 1 100 ? -13.807 -11.733 20.557 1.00 49.81 100 GLY A C 1
ATOM 781 O O . GLY A 1 100 ? -12.583 -11.682 20.436 1.00 49.81 100 GLY A O 1
ATOM 782 N N . VAL A 1 101 ? -14.536 -12.717 20.025 1.00 46.19 101 VAL A N 1
ATOM 783 C CA . VAL A 1 101 ? -13.958 -13.810 19.231 1.00 46.19 101 VAL A CA 1
ATOM 784 C C . VAL A 1 101 ? -13.317 -13.232 17.970 1.00 46.19 101 VAL A C 1
ATOM 786 O O . VAL A 1 101 ? -13.999 -12.820 17.033 1.00 46.19 101 VAL A O 1
ATOM 789 N N . PHE A 1 102 ? -11.986 -13.198 17.949 1.00 45.66 102 PHE A N 1
ATOM 790 C CA . PHE A 1 102 ? -11.218 -12.862 16.762 1.00 45.66 102 PHE A CA 1
ATOM 791 C C . PHE A 1 102 ? -11.141 -14.106 15.868 1.00 45.66 102 PHE A C 1
ATOM 793 O O . PHE A 1 102 ? -10.363 -15.025 16.132 1.00 45.66 102 PHE A O 1
ATOM 800 N N . LEU A 1 103 ? -11.957 -14.147 14.812 1.00 43.59 103 LEU A N 1
ATOM 801 C CA . LEU A 1 103 ? -11.801 -15.093 13.704 1.00 43.59 103 LEU A CA 1
ATOM 802 C C . LEU A 1 103 ? -10.517 -14.743 12.939 1.00 43.59 103 LEU A C 1
ATOM 804 O O . LEU A 1 103 ? -10.526 -14.084 11.903 1.00 43.59 103 LEU A O 1
ATOM 808 N N . SER A 1 104 ? -9.382 -15.162 13.497 1.00 49.09 104 SER A N 1
ATOM 809 C CA . SER A 1 104 ? -8.115 -15.207 12.782 1.00 49.09 104 SER A CA 1
ATOM 810 C C . SER A 1 104 ? -8.109 -16.407 11.850 1.00 49.09 104 SER A C 1
ATOM 812 O O . SER A 1 104 ? -8.359 -17.529 12.291 1.00 49.09 104 SER A O 1
ATOM 814 N N . ARG A 1 105 ? -7.665 -16.150 10.616 1.00 44.47 105 ARG A N 1
ATOM 815 C 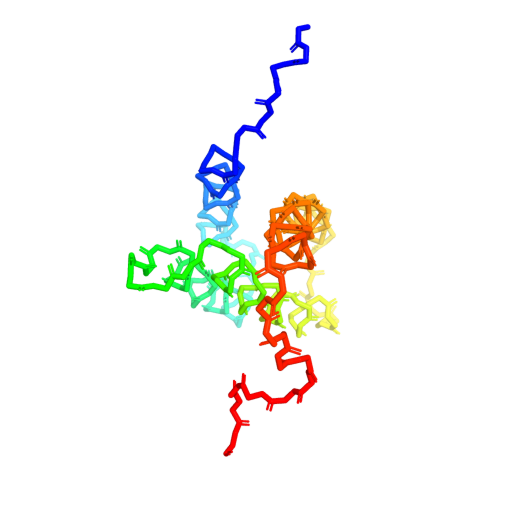CA . ARG A 1 105 ? -7.372 -17.078 9.510 1.00 44.47 105 ARG A CA 1
ATOM 816 C C . ARG A 1 105 ? -8.559 -17.346 8.575 1.00 44.47 105 ARG A C 1
ATOM 818 O O . ARG A 1 105 ? -9.409 -18.173 8.863 1.00 44.47 105 ARG A O 1
ATOM 825 N N . ARG A 1 106 ? -8.480 -16.734 7.383 1.00 42.97 106 ARG A N 1
ATOM 826 C CA . ARG A 1 106 ? -9.317 -16.932 6.177 1.00 42.97 106 ARG A CA 1
ATOM 827 C C . ARG A 1 106 ? -10.753 -16.401 6.238 1.00 42.97 106 ARG A C 1
ATOM 829 O O . ARG A 1 106 ? -11.660 -17.121 6.620 1.00 42.97 106 ARG A O 1
ATOM 836 N N . GLN A 1 107 ? -10.948 -15.203 5.700 1.00 38.00 107 GLN A N 1
ATOM 837 C CA . GLN A 1 107 ? -12.076 -14.779 4.848 1.00 38.00 107 GLN A CA 1
ATOM 838 C C . GLN A 1 107 ? -11.722 -13.337 4.443 1.00 38.00 107 GLN A C 1
ATOM 840 O O . GLN A 1 107 ? -11.443 -12.538 5.325 1.00 38.00 107 GLN A O 1
ATOM 845 N N . VAL A 1 108 ? -11.563 -12.924 3.183 1.00 34.88 108 VAL A N 1
ATOM 846 C CA . VAL A 1 108 ? -12.261 -13.206 1.913 1.00 34.88 108 VAL A CA 1
ATOM 847 C C . VAL A 1 108 ? -11.218 -12.929 0.802 1.00 34.88 108 VAL A C 1
ATOM 849 O O . VAL A 1 108 ? -10.601 -11.877 0.859 1.00 34.88 108 VAL A O 1
ATOM 852 N N . VAL A 1 109 ? -10.812 -13.861 -0.076 1.00 28.72 109 VAL A N 1
ATOM 853 C CA . VAL A 1 109 ? -11.423 -14.116 -1.402 1.00 28.72 109 VAL A CA 1
ATOM 854 C C . VAL A 1 109 ? -11.249 -15.592 -1.820 1.00 28.72 109 VAL A C 1
ATOM 856 O O . VAL A 1 109 ? -10.172 -16.009 -2.250 1.00 28.72 109 VAL A O 1
ATOM 859 N N . LYS A 1 110 ? -12.323 -16.378 -1.701 1.00 30.31 110 LYS A N 1
ATOM 860 C CA . LYS A 1 110 ? -12.881 -17.299 -2.711 1.00 30.31 110 LYS A CA 1
ATOM 861 C C . LYS A 1 110 ? -14.214 -17.833 -2.204 1.00 30.31 110 LYS A C 1
ATOM 863 O O . LYS A 1 110 ? -14.278 -18.163 -1.000 1.00 30.31 110 LYS A O 1
#

Foldseek 3Di:
DPDPQDLLNLLVVLLVLLVVQLPDPLADPVSNVLSVVLSVLSPPPPDDNLVSLVVSLVSLVVCLPDPSGDPVVNVSSVVSNVSSVVSNVVVVVVCVVVVHDPPPDDDDDD